Protein AF-A0A496B0P9-F1 (afdb_monomer_lite)

Sequence (82 aa):
METLKIREIASVKMLDIEMSEDEFDVCEKCLEYVLQSCSPDEIEQVSGATQEELEEIWRQMVATLRKHTDLREAPSISGIGV

Structure (mmCIF, N/CA/C/O backbone):
data_AF-A0A496B0P9-F1
#
_entry.id   AF-A0A496B0P9-F1
#
loop_
_atom_site.group_PDB
_atom_site.id
_atom_site.type_symbol
_atom_site.label_atom_id
_atom_site.label_alt_id
_atom_site.label_comp_id
_atom_site.label_asym_id
_atom_site.label_entity_id
_atom_site.label_seq_id
_atom_site.pdbx_PDB_ins_code
_atom_site.Cartn_x
_atom_site.Cartn_y
_atom_site.Cartn_z
_atom_site.occupancy
_atom_site.B_iso_or_equiv
_atom_site.auth_seq_id
_atom_site.auth_comp_id
_atom_site.auth_asym_id
_atom_site.auth_atom_id
_atom_site.pdbx_PDB_model_num
ATOM 1 N N . MET A 1 1 ? 10.190 0.678 48.272 1.00 38.38 1 MET A N 1
ATOM 2 C CA . MET A 1 1 ? 9.618 0.070 47.054 1.00 38.38 1 MET A CA 1
ATOM 3 C C . MET A 1 1 ? 10.157 0.853 45.880 1.00 38.38 1 MET A C 1
ATOM 5 O O . MET A 1 1 ? 9.888 2.043 45.803 1.00 38.38 1 MET A O 1
ATOM 9 N N . GLU A 1 2 ? 10.971 0.225 45.041 1.00 41.44 2 GLU A N 1
ATOM 10 C CA . GLU A 1 2 ? 11.464 0.846 43.812 1.00 41.44 2 GLU A CA 1
ATOM 11 C C . GLU A 1 2 ? 10.488 0.536 42.674 1.00 41.44 2 GLU A C 1
ATOM 13 O O . GLU A 1 2 ? 10.114 -0.614 42.454 1.00 41.44 2 GLU A O 1
ATOM 18 N N . THR A 1 3 ? 10.025 1.573 41.981 1.00 53.47 3 THR A N 1
ATOM 19 C CA . THR A 1 3 ? 9.152 1.460 40.808 1.00 53.47 3 THR A CA 1
ATOM 20 C C . THR A 1 3 ? 9.991 1.215 39.556 1.00 53.47 3 THR A C 1
ATOM 22 O O . THR A 1 3 ? 10.694 2.116 39.096 1.00 53.47 3 THR A O 1
ATOM 25 N N . LEU A 1 4 ? 9.889 0.014 38.986 1.00 54.50 4 LEU A N 1
ATOM 26 C CA . LEU A 1 4 ? 10.418 -0.319 37.662 1.00 54.50 4 LEU A CA 1
ATOM 27 C C . LEU A 1 4 ? 9.578 0.380 36.581 1.00 54.50 4 LEU A C 1
ATOM 29 O O . LEU A 1 4 ? 8.377 0.140 36.468 1.00 54.50 4 LEU A O 1
ATOM 33 N N . LYS A 1 5 ? 10.202 1.247 35.774 1.00 51.28 5 LYS A N 1
ATOM 34 C CA . LYS A 1 5 ? 9.585 1.800 34.559 1.00 51.28 5 LYS A CA 1
ATOM 35 C C . LYS A 1 5 ? 9.806 0.822 33.408 1.00 51.28 5 LYS A C 1
ATOM 37 O O . LYS A 1 5 ? 10.898 0.769 32.851 1.00 51.28 5 LYS A O 1
ATOM 42 N N . ILE A 1 6 ? 8.774 0.064 33.056 1.00 57.69 6 ILE A N 1
ATOM 43 C CA . ILE A 1 6 ? 8.766 -0.757 31.843 1.00 57.69 6 ILE A CA 1
ATOM 44 C C . ILE A 1 6 ? 8.338 0.148 30.685 1.00 57.69 6 ILE A C 1
ATOM 46 O O . ILE A 1 6 ? 7.271 0.756 30.729 1.00 57.69 6 ILE A O 1
ATOM 50 N N . ARG A 1 7 ? 9.199 0.278 29.673 1.00 50.50 7 ARG A N 1
ATOM 51 C CA . ARG A 1 7 ? 8.905 0.974 28.418 1.00 50.50 7 ARG A CA 1
ATOM 52 C C . ARG A 1 7 ? 8.936 -0.073 27.314 1.00 50.50 7 ARG A C 1
ATOM 54 O O . ARG A 1 7 ? 10.009 -0.534 26.942 1.00 50.50 7 ARG A O 1
ATOM 61 N N . GLU A 1 8 ? 7.764 -0.465 26.837 1.00 49.97 8 GLU A N 1
ATOM 62 C CA . GLU A 1 8 ? 7.631 -1.337 25.674 1.00 49.97 8 GLU A CA 1
ATOM 63 C C . GLU A 1 8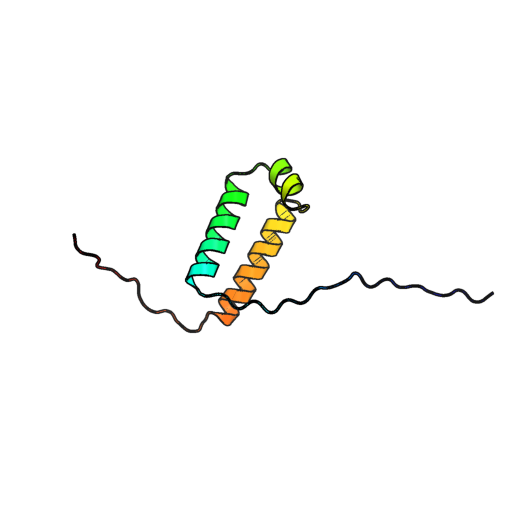 ? 7.875 -0.495 24.415 1.00 49.97 8 GLU A C 1
ATOM 65 O O . GLU A 1 8 ? 7.177 0.487 24.163 1.00 49.97 8 GLU A O 1
ATOM 70 N N . ILE A 1 9 ? 8.924 -0.823 23.663 1.00 62.41 9 ILE A N 1
ATOM 71 C CA . ILE A 1 9 ? 9.157 -0.267 22.329 1.00 62.41 9 ILE A CA 1
ATOM 72 C C . ILE A 1 9 ? 8.524 -1.269 21.367 1.00 62.41 9 ILE A C 1
ATOM 74 O O . ILE A 1 9 ? 8.980 -2.409 21.287 1.00 62.41 9 ILE A O 1
ATOM 78 N N . ALA A 1 10 ? 7.440 -0.862 20.702 1.00 57.91 10 ALA A N 1
ATOM 79 C CA . ALA A 1 10 ? 6.738 -1.679 19.719 1.00 57.91 10 ALA A CA 1
ATOM 80 C C . ALA A 1 10 ? 7.725 -2.231 18.673 1.00 57.91 10 ALA A C 1
ATOM 82 O O . ALA A 1 10 ? 8.618 -1.521 18.209 1.00 57.91 10 ALA A O 1
ATOM 83 N N . SER A 1 11 ? 7.588 -3.517 18.346 1.00 52.94 11 SER A N 1
ATOM 84 C CA . SER A 1 11 ? 8.458 -4.228 17.406 1.00 52.94 11 SER A CA 1
ATOM 85 C C . SER A 1 11 ? 8.426 -3.556 16.031 1.00 52.94 11 SER A C 1
ATOM 87 O O . SER A 1 11 ? 7.412 -3.589 15.342 1.00 52.94 11 SER A O 1
ATOM 89 N N . VAL A 1 12 ? 9.549 -2.964 15.625 1.00 54.75 12 VAL A N 1
ATOM 90 C CA . VAL A 1 12 ? 9.770 -2.505 14.250 1.00 54.75 12 VAL A CA 1
ATOM 91 C C . VAL A 1 12 ? 10.432 -3.645 13.486 1.00 54.75 12 VAL A C 1
ATOM 93 O O . VAL A 1 12 ? 11.491 -4.131 13.890 1.00 54.75 12 VAL A O 1
ATOM 96 N N . LYS A 1 13 ? 9.811 -4.089 12.391 1.00 55.41 13 LYS A N 1
ATOM 97 C CA . LYS A 1 13 ? 10.440 -5.003 11.434 1.00 55.41 13 LYS A CA 1
ATOM 98 C C . LYS A 1 13 ? 11.005 -4.175 10.287 1.00 55.41 13 LYS A C 1
ATOM 100 O O . LYS A 1 13 ? 10.248 -3.587 9.526 1.00 55.41 13 LYS A O 1
ATOM 105 N N . MET A 1 14 ? 12.329 -4.126 10.195 1.00 55.62 14 MET A N 1
ATOM 106 C CA . MET A 1 14 ? 13.030 -3.599 9.025 1.00 55.62 14 MET A CA 1
ATOM 107 C C . MET A 1 14 ? 13.109 -4.715 7.980 1.00 55.62 14 MET A C 1
ATOM 109 O O . MET A 1 14 ? 13.410 -5.857 8.334 1.00 55.62 14 MET A O 1
ATOM 113 N N . LEU A 1 15 ? 12.804 -4.397 6.725 1.00 58.47 15 LEU A N 1
ATOM 114 C CA . LEU A 1 15 ? 12.813 -5.335 5.605 1.00 58.47 15 LEU A CA 1
ATOM 115 C C . LEU A 1 15 ? 13.741 -4.786 4.522 1.00 58.47 15 LEU A C 1
ATOM 117 O O . LEU A 1 15 ? 13.613 -3.620 4.153 1.00 58.47 15 LEU A O 1
ATOM 121 N N . ASP A 1 16 ? 14.622 -5.640 4.008 1.00 67.81 16 ASP A N 1
ATOM 122 C CA . ASP A 1 16 ? 15.334 -5.406 2.755 1.00 67.81 16 ASP A CA 1
ATOM 123 C C . ASP A 1 16 ? 14.538 -6.099 1.643 1.00 67.81 16 ASP A C 1
ATOM 125 O O . ASP A 1 16 ? 14.331 -7.315 1.687 1.00 67.81 16 ASP A O 1
ATOM 129 N N . ILE A 1 17 ? 14.030 -5.319 0.690 1.00 69.06 17 ILE A N 1
ATOM 130 C CA . ILE A 1 17 ? 13.231 -5.810 -0.437 1.00 69.06 17 ILE A CA 1
ATOM 131 C C . ILE A 1 17 ? 14.016 -5.534 -1.718 1.00 69.06 17 ILE A C 1
ATOM 133 O O . ILE A 1 17 ? 14.319 -4.383 -2.025 1.00 69.06 17 ILE A O 1
ATOM 137 N N . GLU A 1 18 ? 14.323 -6.592 -2.466 1.00 80.25 18 GLU A N 1
ATOM 138 C CA . GLU A 1 18 ? 14.808 -6.498 -3.843 1.00 80.25 18 GLU A CA 1
ATOM 139 C C . GLU A 1 18 ? 13.622 -6.734 -4.778 1.00 80.25 18 GLU A C 1
ATOM 141 O O . GLU A 1 18 ? 12.951 -7.761 -4.688 1.00 80.25 18 GLU A O 1
ATOM 146 N N . MET A 1 19 ? 13.336 -5.763 -5.641 1.00 77.56 19 MET A N 1
ATOM 147 C CA . MET A 1 19 ? 12.204 -5.789 -6.563 1.00 77.56 19 MET A CA 1
ATOM 148 C C . MET A 1 19 ? 12.624 -5.134 -7.878 1.00 77.56 19 MET A C 1
ATOM 150 O O . MET A 1 19 ? 13.317 -4.114 -7.870 1.00 77.56 19 MET A O 1
ATOM 154 N N . SER A 1 20 ? 12.236 -5.730 -9.003 1.00 83.62 20 SER A N 1
ATOM 155 C CA . SER A 1 20 ? 12.388 -5.112 -10.322 1.00 83.62 20 SER A CA 1
ATOM 156 C C . SER A 1 20 ? 11.378 -3.979 -10.529 1.00 83.62 20 SER A C 1
ATOM 158 O O . SER A 1 20 ? 10.368 -3.890 -9.833 1.00 83.62 20 SER A O 1
ATOM 160 N N . GLU A 1 21 ? 11.637 -3.107 -11.503 1.00 79.88 21 GLU A N 1
ATOM 161 C CA . GLU A 1 21 ? 10.724 -2.010 -11.854 1.00 79.88 21 GLU A CA 1
ATOM 162 C C . GLU A 1 21 ? 9.335 -2.536 -12.254 1.00 79.88 21 GLU A C 1
ATOM 164 O O . GLU A 1 21 ? 8.327 -2.059 -11.743 1.00 79.88 21 GLU A O 1
ATOM 169 N N . ASP A 1 22 ? 9.284 -3.604 -13.055 1.00 84.94 22 ASP A N 1
ATOM 170 C CA . ASP A 1 22 ? 8.030 -4.235 -13.479 1.00 84.94 22 ASP A CA 1
ATOM 171 C C . ASP A 1 22 ? 7.224 -4.803 -12.297 1.00 84.94 22 ASP A C 1
ATOM 173 O O . ASP A 1 22 ? 6.000 -4.675 -12.245 1.00 84.94 22 ASP A O 1
ATOM 177 N N . GLU A 1 23 ? 7.893 -5.442 -11.332 1.00 83.81 23 GLU A N 1
ATOM 178 C CA . GLU A 1 23 ? 7.235 -5.961 -10.126 1.00 83.81 23 GLU A CA 1
ATOM 179 C C . GLU A 1 23 ? 6.679 -4.824 -9.265 1.00 83.81 23 GLU A C 1
ATOM 181 O O . GLU A 1 23 ? 5.580 -4.946 -8.716 1.00 83.81 23 GLU A O 1
ATOM 186 N N . PHE A 1 24 ? 7.399 -3.703 -9.194 1.00 82.56 24 PHE A N 1
ATOM 187 C CA . PHE A 1 24 ? 6.938 -2.525 -8.475 1.00 82.56 24 PHE A CA 1
ATOM 188 C C . PHE A 1 24 ? 5.716 -1.887 -9.139 1.00 82.56 24 PHE A C 1
ATOM 190 O O . PHE A 1 24 ? 4.726 -1.623 -8.456 1.00 82.56 24 PHE A O 1
ATOM 197 N N . ASP A 1 25 ? 5.738 -1.722 -10.460 1.00 84.00 25 ASP A N 1
ATOM 198 C CA . ASP A 1 25 ? 4.607 -1.218 -11.243 1.00 84.00 25 ASP A CA 1
ATOM 199 C C . ASP A 1 25 ? 3.346 -2.077 -11.056 1.00 84.00 25 ASP A C 1
ATOM 201 O O . ASP A 1 25 ? 2.219 -1.571 -11.019 1.00 84.00 25 ASP A O 1
ATOM 205 N N . VAL A 1 26 ? 3.512 -3.398 -10.936 1.00 87.25 26 VAL A N 1
ATOM 206 C CA . VAL A 1 26 ? 2.402 -4.309 -10.629 1.00 87.25 26 VAL A CA 1
ATOM 207 C C . VAL A 1 26 ? 1.887 -4.073 -9.210 1.00 87.25 26 VAL A C 1
ATOM 209 O O . VAL A 1 26 ? 0.673 -3.966 -9.025 1.00 87.25 26 VAL A O 1
ATOM 212 N N . CYS A 1 27 ? 2.772 -3.951 -8.218 1.00 85.38 27 CYS A N 1
ATOM 213 C CA . CYS A 1 27 ? 2.379 -3.630 -6.845 1.00 85.38 27 CYS A CA 1
ATOM 214 C C . CYS A 1 27 ? 1.633 -2.290 -6.754 1.00 85.38 27 CYS A C 1
ATOM 216 O O . CYS A 1 27 ? 0.611 -2.224 -6.070 1.00 85.38 27 CYS A O 1
ATOM 218 N N . GLU A 1 28 ? 2.094 -1.266 -7.478 1.00 84.88 28 GLU A N 1
ATOM 219 C CA . GLU A 1 28 ? 1.438 0.041 -7.596 1.00 84.88 28 GLU A CA 1
ATOM 220 C C . GLU A 1 28 ? 0.001 -0.104 -8.086 1.00 84.88 28 GLU A C 1
ATOM 222 O O . GLU A 1 28 ? -0.944 0.272 -7.390 1.00 84.88 28 GLU A O 1
ATOM 227 N N . LYS A 1 29 ? -0.182 -0.755 -9.235 1.00 87.69 29 LYS A N 1
ATOM 228 C CA . LYS A 1 29 ? -1.508 -0.944 -9.837 1.00 87.69 29 LYS A CA 1
ATOM 229 C C . LYS A 1 29 ? -2.433 -1.796 -8.978 1.00 87.69 29 LYS A C 1
ATOM 231 O O . LYS A 1 29 ? -3.635 -1.543 -8.932 1.00 87.69 29 LYS A O 1
ATOM 236 N N . CYS A 1 30 ? -1.898 -2.807 -8.295 1.00 89.44 30 CYS A N 1
ATOM 237 C CA . CYS A 1 30 ? -2.671 -3.609 -7.354 1.00 89.44 30 CYS A CA 1
ATOM 238 C C . CYS A 1 30 ? -3.197 -2.758 -6.198 1.00 89.44 30 CYS A C 1
ATOM 240 O O . CYS A 1 30 ? -4.368 -2.883 -5.837 1.00 89.44 30 CYS A O 1
ATOM 242 N N . LEU A 1 31 ? -2.358 -1.892 -5.630 1.00 87.38 31 LEU A N 1
ATOM 243 C CA . LEU A 1 31 ? -2.768 -1.062 -4.507 1.00 87.38 31 LEU A CA 1
ATOM 244 C C . LEU A 1 31 ? -3.750 0.034 -4.937 1.00 87.38 31 LEU A C 1
ATOM 246 O O . LEU A 1 31 ? -4.752 0.254 -4.259 1.00 87.38 31 LEU A O 1
ATOM 250 N N . GLU A 1 32 ? -3.520 0.6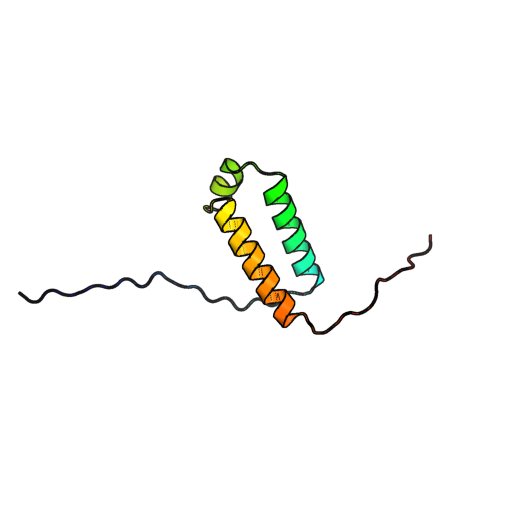54 -6.098 1.00 88.50 32 GLU A N 1
ATOM 251 C CA . GLU A 1 32 ? -4.470 1.589 -6.710 1.00 88.50 32 GLU A CA 1
ATOM 252 C C . GLU A 1 32 ? -5.835 0.936 -6.947 1.00 88.50 32 GLU A C 1
ATOM 254 O O . GLU A 1 32 ? -6.864 1.521 -6.610 1.00 88.50 32 GLU A O 1
ATOM 259 N N . TYR A 1 33 ? -5.858 -0.292 -7.475 1.00 90.75 33 TYR A N 1
ATOM 260 C C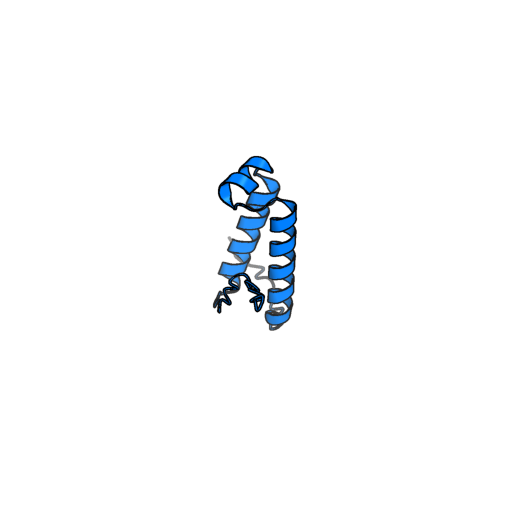A . TYR A 1 33 ? -7.099 -1.031 -7.689 1.00 90.75 33 TYR A CA 1
ATOM 261 C C . TYR A 1 33 ? -7.861 -1.248 -6.381 1.00 90.75 33 TYR A C 1
ATOM 263 O O . TYR A 1 33 ? -9.071 -1.025 -6.346 1.00 90.75 33 TYR A O 1
ATOM 271 N N . VAL A 1 34 ? -7.170 -1.653 -5.311 1.00 90.06 34 VAL A N 1
ATOM 272 C CA . VAL A 1 34 ? -7.785 -1.861 -3.992 1.00 90.06 34 VAL A CA 1
ATOM 273 C C . VAL A 1 34 ? -8.384 -0.557 -3.467 1.00 90.06 34 VAL A C 1
ATOM 275 O O . VAL A 1 34 ? -9.554 -0.543 -3.099 1.00 90.06 34 VAL A O 1
ATOM 278 N N . LEU A 1 35 ? -7.631 0.545 -3.503 1.00 87.56 35 LEU A N 1
ATOM 279 C CA . LEU A 1 35 ? -8.099 1.852 -3.025 1.00 87.56 35 LEU A CA 1
ATOM 280 C C . LEU A 1 35 ? -9.294 2.399 -3.824 1.00 87.56 35 LEU A C 1
ATOM 282 O O . LEU A 1 35 ? -10.113 3.134 -3.281 1.00 87.56 35 LEU A O 1
ATOM 286 N N . GLN A 1 36 ? -9.404 2.057 -5.110 1.00 90.25 36 GLN A N 1
ATOM 287 C CA . GLN A 1 36 ? -10.497 2.519 -5.971 1.00 90.25 36 GLN A CA 1
ATOM 288 C C . GLN A 1 36 ? -11.724 1.603 -5.959 1.00 90.25 36 GLN A C 1
ATOM 290 O O . GLN A 1 36 ? -12.835 2.070 -6.212 1.00 90.25 36 GLN A O 1
ATOM 295 N N . SER A 1 37 ? -11.524 0.303 -5.735 1.00 93.00 37 SER A N 1
ATOM 296 C CA . SER A 1 37 ? -12.555 -0.714 -5.976 1.00 93.00 37 SER A CA 1
ATOM 297 C C . SER A 1 37 ? -13.125 -1.323 -4.702 1.00 93.00 37 SER A C 1
ATOM 299 O O . SER A 1 37 ? -14.240 -1.841 -4.739 1.00 93.00 37 SER A O 1
ATOM 301 N N . CYS A 1 38 ? -12.381 -1.291 -3.597 1.00 93.00 38 CYS A N 1
ATOM 302 C CA . CYS A 1 38 ? -12.830 -1.824 -2.318 1.00 93.00 38 CYS A CA 1
ATOM 303 C C . CYS A 1 38 ? -13.455 -0.718 -1.467 1.00 93.00 38 CYS A C 1
ATOM 305 O O . CYS A 1 38 ? -13.016 0.431 -1.472 1.00 93.00 38 CYS A O 1
ATOM 307 N N . SER A 1 39 ? -14.488 -1.078 -0.714 1.00 94.88 39 SER A N 1
ATOM 308 C CA . SER A 1 39 ? -15.037 -0.200 0.314 1.00 94.88 39 SER A CA 1
AT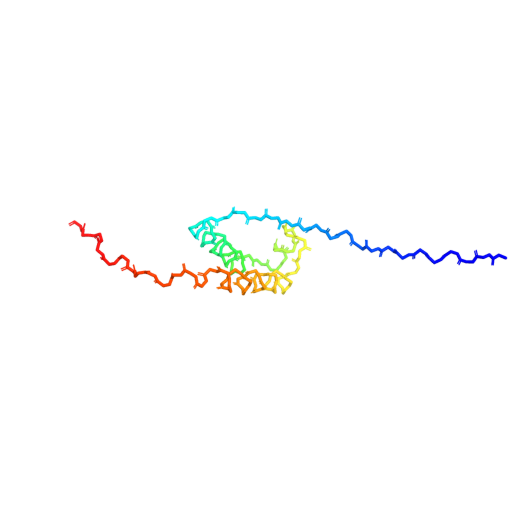OM 309 C C . SER A 1 39 ? -14.063 -0.055 1.497 1.00 94.88 39 SER A C 1
ATOM 311 O O . SER A 1 39 ? -13.250 -0.954 1.730 1.00 94.88 39 SER A O 1
ATOM 313 N N . PRO A 1 40 ? -14.154 1.035 2.284 1.00 93.44 40 PRO A N 1
ATOM 314 C CA . PRO A 1 40 ? -13.313 1.220 3.468 1.00 93.44 40 PRO A CA 1
ATOM 315 C C . PRO A 1 40 ? -13.370 0.032 4.441 1.00 93.44 40 PRO A C 1
ATOM 317 O O . PRO A 1 40 ? -12.333 -0.409 4.928 1.00 93.44 40 PRO A O 1
ATOM 320 N N . ASP A 1 41 ? -14.564 -0.530 4.649 1.00 95.06 41 ASP A N 1
ATOM 321 C CA . ASP A 1 41 ? -14.781 -1.681 5.531 1.00 95.06 41 ASP A CA 1
ATOM 322 C C . ASP A 1 41 ? -14.050 -2.938 5.021 1.00 95.06 41 ASP A C 1
ATOM 324 O O . ASP A 1 41 ? -13.462 -3.682 5.805 1.00 95.06 41 ASP A O 1
ATOM 328 N N . GLU A 1 42 ? -14.046 -3.178 3.704 1.00 94.69 42 GLU A N 1
ATOM 329 C CA . GLU A 1 42 ? -13.317 -4.302 3.100 1.00 94.69 42 GLU A CA 1
ATOM 330 C C . GLU A 1 42 ? -11.799 -4.116 3.209 1.00 94.69 42 GLU A C 1
ATOM 332 O O . GLU A 1 42 ? -11.077 -5.075 3.492 1.00 94.69 42 GLU A O 1
ATOM 337 N N . ILE A 1 43 ? -11.313 -2.886 3.012 1.00 92.81 43 ILE A N 1
ATOM 338 C CA . ILE A 1 43 ? -9.894 -2.544 3.164 1.00 92.81 43 ILE A CA 1
ATOM 339 C C . ILE A 1 43 ? -9.447 -2.807 4.603 1.00 92.81 43 ILE A C 1
ATOM 341 O O . ILE A 1 43 ? -8.439 -3.490 4.814 1.00 92.81 43 ILE A O 1
ATOM 345 N N . GLU A 1 44 ? -10.209 -2.333 5.587 1.00 93.25 44 GLU A N 1
ATOM 346 C CA . GLU A 1 44 ? -9.904 -2.524 7.005 1.00 93.25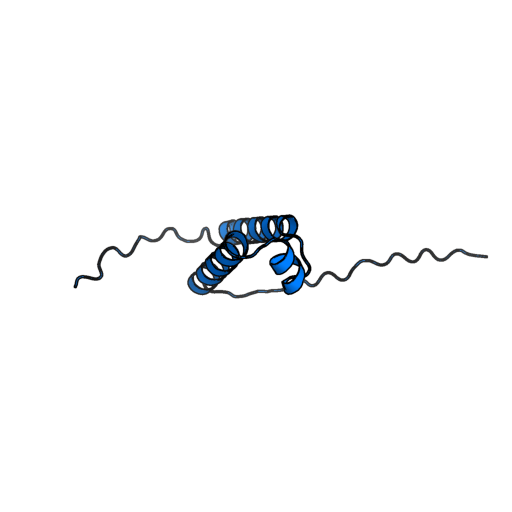 44 GLU A CA 1
ATOM 347 C C . GLU A 1 44 ? -9.977 -4.003 7.401 1.00 93.25 44 GLU A C 1
ATOM 349 O O . GLU A 1 44 ? -9.090 -4.506 8.090 1.00 93.25 44 GLU A O 1
ATOM 354 N N . GLN A 1 45 ? -10.963 -4.746 6.891 1.00 94.06 45 GLN A N 1
ATOM 355 C CA . GLN A 1 45 ? -11.096 -6.175 7.166 1.00 94.06 45 GLN A CA 1
ATOM 356 C C . GLN A 1 45 ? -9.913 -7.000 6.630 1.00 94.06 45 GLN A C 1
ATOM 358 O O . GLN A 1 45 ? -9.490 -7.957 7.284 1.00 94.06 45 GLN A O 1
ATOM 363 N N . VAL A 1 46 ? -9.402 -6.676 5.438 1.00 90.25 46 VAL A N 1
ATOM 364 C CA . VAL A 1 46 ? -8.333 -7.451 4.785 1.00 90.25 46 VAL A CA 1
ATOM 365 C C . VAL A 1 46 ? -6.947 -7.028 5.263 1.00 90.25 46 VAL A C 1
ATOM 367 O O . VAL A 1 46 ? -6.094 -7.881 5.507 1.00 90.25 46 VAL A O 1
ATOM 370 N N . SER A 1 47 ? -6.705 -5.722 5.375 1.00 86.94 47 SER A N 1
ATOM 371 C CA . SER A 1 47 ? -5.380 -5.177 5.683 1.00 86.94 47 SER A CA 1
ATOM 372 C C . SER A 1 47 ? -5.159 -4.917 7.175 1.00 86.94 47 SER A C 1
ATOM 374 O O . SER A 1 47 ? -4.013 -4.868 7.620 1.00 86.94 47 SER A O 1
ATOM 376 N N . GLY A 1 48 ? -6.237 -4.756 7.951 1.00 90.31 48 GLY A N 1
ATOM 377 C CA . GLY A 1 48 ? -6.183 -4.276 9.333 1.00 90.31 48 GLY A CA 1
ATOM 378 C C . GLY A 1 48 ? -5.846 -2.786 9.462 1.00 90.31 48 GLY A C 1
ATOM 379 O O . GLY A 1 48 ? -5.635 -2.325 10.581 1.00 90.31 48 GLY A O 1
ATOM 380 N N . ALA A 1 49 ? -5.762 -2.059 8.345 1.00 89.25 49 ALA A N 1
ATOM 381 C CA . ALA A 1 49 ? -5.496 -0.628 8.284 1.00 89.25 49 ALA A CA 1
ATOM 382 C C . ALA A 1 49 ? -6.706 0.111 7.709 1.00 89.25 49 ALA A C 1
ATOM 384 O O . ALA A 1 49 ? -7.398 -0.388 6.818 1.00 89.25 49 ALA A O 1
ATOM 385 N N . THR A 1 50 ? -6.935 1.327 8.190 1.00 93.12 50 THR A N 1
ATOM 386 C CA . THR A 1 50 ? -7.912 2.227 7.576 1.00 93.12 50 THR A CA 1
ATOM 387 C C . THR A 1 50 ? -7.467 2.611 6.165 1.00 93.12 50 THR A C 1
ATOM 389 O O . THR A 1 50 ? -6.279 2.571 5.828 1.00 93.12 50 THR A O 1
ATOM 392 N N . GLN A 1 51 ? -8.415 3.037 5.329 1.00 90.50 51 GLN A N 1
ATOM 393 C CA . GLN A 1 51 ? -8.091 3.520 3.987 1.00 90.50 51 GLN A CA 1
ATOM 394 C C . GLN A 1 51 ? -7.071 4.674 4.021 1.00 90.50 51 GLN A C 1
ATOM 396 O O . GLN A 1 51 ? -6.132 4.677 3.232 1.00 90.50 51 GLN A O 1
ATOM 401 N N . GLU A 1 52 ? -7.209 5.614 4.961 1.00 91.81 52 GLU A N 1
ATOM 402 C CA . GLU A 1 52 ? -6.284 6.747 5.106 1.00 91.81 52 GLU A CA 1
ATOM 403 C C . GLU A 1 52 ? -4.860 6.292 5.463 1.00 91.81 52 GLU A C 1
ATOM 405 O O . GLU A 1 52 ? -3.884 6.788 4.897 1.00 91.81 52 GLU A O 1
ATOM 410 N N . GLU A 1 53 ? -4.723 5.321 6.371 1.00 90.06 53 GLU A N 1
ATOM 411 C CA . GLU A 1 53 ? -3.423 4.742 6.722 1.00 90.06 53 GLU A CA 1
ATOM 412 C C . GLU A 1 53 ? -2.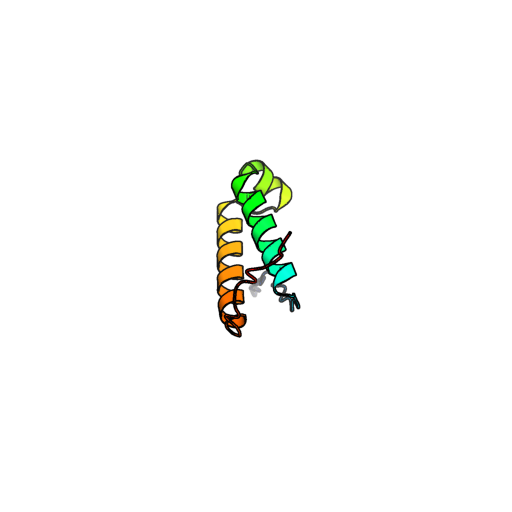795 4.019 5.529 1.00 90.06 53 GLU A C 1
ATOM 414 O O . GLU A 1 53 ? -1.598 4.172 5.277 1.00 90.06 53 GLU A O 1
ATOM 419 N N . LEU A 1 54 ? -3.595 3.267 4.768 1.00 89.56 54 LEU A N 1
ATOM 420 C CA . LEU A 1 54 ? -3.127 2.564 3.578 1.00 89.56 54 LEU A CA 1
ATOM 421 C C . LEU A 1 54 ? -2.660 3.541 2.487 1.00 89.56 54 LEU A C 1
ATOM 423 O O . LEU A 1 54 ? -1.604 3.330 1.891 1.00 89.56 54 LEU A O 1
ATOM 427 N N . GLU A 1 55 ? -3.399 4.628 2.258 1.00 90.19 55 GLU A N 1
ATOM 428 C CA . GLU A 1 55 ? -3.019 5.693 1.322 1.00 90.19 55 GLU A CA 1
ATOM 429 C C . GLU A 1 55 ? -1.717 6.395 1.731 1.00 90.19 55 GLU A C 1
ATOM 431 O O . GLU A 1 55 ? -0.884 6.719 0.877 1.00 90.19 55 GLU A O 1
ATOM 436 N N . GLU A 1 56 ? -1.513 6.629 3.028 1.00 89.56 56 GLU A N 1
ATOM 437 C CA . GLU A 1 56 ? -0.286 7.248 3.528 1.00 89.56 56 GLU A CA 1
ATOM 438 C C . GLU A 1 56 ? 0.914 6.296 3.417 1.00 89.56 56 GLU A C 1
ATOM 440 O O . GLU A 1 56 ? 1.975 6.704 2.938 1.00 89.56 56 GLU A O 1
ATOM 445 N N . ILE A 1 57 ? 0.746 5.015 3.769 1.00 85.56 57 ILE A N 1
ATOM 446 C CA . ILE A 1 57 ? 1.775 3.978 3.581 1.00 85.56 57 ILE A CA 1
ATOM 447 C C . ILE A 1 57 ? 2.166 3.890 2.104 1.00 85.56 57 ILE A C 1
ATOM 449 O O . ILE A 1 57 ? 3.353 3.899 1.766 1.00 85.56 57 ILE A O 1
ATOM 453 N N . TRP A 1 58 ? 1.172 3.862 1.217 1.00 84.69 58 TRP A N 1
ATOM 454 C CA . TRP A 1 58 ? 1.369 3.835 -0.225 1.00 84.69 58 TRP A CA 1
ATOM 455 C C . TRP A 1 58 ? 2.190 5.030 -0.713 1.00 84.69 58 TRP A C 1
ATOM 457 O O . TRP A 1 58 ? 3.224 4.870 -1.365 1.00 84.69 58 TRP A O 1
ATOM 467 N N . ARG A 1 59 ? 1.785 6.242 -0.324 1.00 86.31 59 ARG A N 1
ATOM 468 C CA . ARG A 1 59 ? 2.473 7.483 -0.692 1.00 86.31 59 ARG A CA 1
ATOM 469 C C . ARG A 1 59 ? 3.927 7.491 -0.225 1.00 86.31 59 ARG A C 1
ATOM 471 O O . ARG A 1 59 ? 4.810 7.898 -0.983 1.00 86.31 59 ARG A O 1
ATOM 478 N N . GLN A 1 60 ? 4.186 7.047 1.003 1.00 84.00 60 GLN A N 1
ATOM 479 C CA . GLN A 1 60 ? 5.537 6.964 1.557 1.00 84.00 60 GLN A CA 1
ATOM 480 C C . GLN A 1 60 ? 6.397 5.935 0.820 1.00 84.00 60 GLN A C 1
ATOM 482 O O . GLN A 1 60 ? 7.570 6.209 0.547 1.00 84.00 60 GLN A O 1
ATOM 487 N N . MET A 1 61 ? 5.823 4.788 0.453 1.00 79.31 61 MET A N 1
ATOM 488 C CA . MET A 1 61 ? 6.517 3.747 -0.299 1.00 79.31 61 MET A CA 1
ATOM 489 C C . MET A 1 61 ? 6.904 4.240 -1.698 1.00 79.31 61 MET A C 1
ATOM 491 O O . MET A 1 61 ? 8.082 4.189 -2.052 1.00 79.31 61 MET A O 1
ATOM 495 N N . VAL A 1 62 ? 5.965 4.834 -2.443 1.00 79.88 62 VAL A N 1
ATOM 496 C CA . VAL A 1 62 ? 6.227 5.427 -3.769 1.00 79.88 62 VAL A CA 1
ATOM 497 C C . VAL A 1 62 ? 7.280 6.525 -3.691 1.00 79.88 62 VAL A C 1
ATOM 499 O O . VAL A 1 62 ? 8.215 6.553 -4.489 1.00 79.88 62 VAL A O 1
ATOM 502 N N . ALA A 1 63 ? 7.159 7.437 -2.723 1.00 81.31 63 ALA A N 1
ATOM 503 C CA . ALA A 1 63 ? 8.101 8.540 -2.567 1.00 81.31 63 ALA A CA 1
ATOM 504 C C . ALA A 1 63 ? 9.511 8.060 -2.199 1.00 81.31 63 ALA A C 1
ATOM 506 O O . ALA A 1 63 ? 10.494 8.670 -2.618 1.00 81.31 63 ALA A O 1
ATOM 507 N N . THR A 1 64 ? 9.620 6.995 -1.405 1.00 74.75 64 THR A N 1
ATOM 508 C CA . THR A 1 64 ? 10.909 6.395 -1.039 1.00 74.75 64 THR A CA 1
ATOM 509 C C . THR A 1 64 ? 11.529 5.713 -2.246 1.00 74.75 64 THR A C 1
ATOM 511 O O . THR A 1 64 ? 12.688 5.966 -2.556 1.00 74.75 64 THR A O 1
ATOM 514 N N . LEU A 1 65 ? 10.748 4.921 -2.977 1.00 70.00 65 LEU A N 1
ATOM 515 C CA . LEU A 1 65 ? 11.246 4.181 -4.126 1.00 70.00 65 LEU A CA 1
ATOM 516 C C . LEU A 1 65 ? 11.637 5.117 -5.263 1.00 70.00 65 LEU A C 1
ATOM 518 O O . LEU A 1 65 ? 12.785 5.063 -5.669 1.00 70.00 65 LEU A O 1
ATOM 522 N N . ARG A 1 66 ? 10.803 6.088 -5.664 1.00 69.38 66 ARG A N 1
ATOM 523 C CA . ARG A 1 66 ? 11.165 7.064 -6.717 1.00 69.38 66 ARG A CA 1
ATOM 524 C C . ARG A 1 66 ? 12.467 7.823 -6.433 1.00 69.38 66 ARG A C 1
ATOM 526 O O . ARG A 1 66 ? 13.232 8.068 -7.356 1.00 69.38 66 ARG A O 1
ATOM 533 N N . LYS A 1 67 ? 12.777 8.130 -5.165 1.00 70.12 67 LYS A N 1
ATOM 534 C CA . LYS A 1 67 ? 14.076 8.729 -4.782 1.00 70.12 67 LYS A CA 1
ATOM 535 C C . LYS A 1 67 ? 15.272 7.806 -5.036 1.00 70.12 67 LYS A C 1
ATOM 537 O O . LYS A 1 67 ? 16.390 8.293 -5.182 1.00 70.12 67 LYS A O 1
ATOM 542 N N . HIS A 1 68 ? 15.059 6.494 -5.031 1.00 65.12 68 HIS A N 1
ATOM 543 C CA . HIS A 1 68 ? 16.075 5.470 -5.263 1.00 65.12 68 HIS A CA 1
ATOM 544 C C . HIS A 1 68 ? 16.059 4.920 -6.703 1.00 65.12 68 HIS A C 1
ATOM 546 O O . HIS A 1 68 ? 17.092 4.433 -7.158 1.00 65.12 68 HIS A O 1
ATOM 552 N N . THR A 1 69 ? 14.944 5.055 -7.433 1.00 59.59 69 THR A N 1
ATOM 553 C CA . THR A 1 69 ? 14.780 4.661 -8.846 1.00 59.59 69 THR A CA 1
ATOM 554 C C . THR A 1 69 ? 15.099 5.779 -9.848 1.00 59.59 69 THR A C 1
ATOM 556 O O . THR A 1 69 ? 15.040 5.534 -11.047 1.00 59.59 69 THR A O 1
ATOM 559 N N . ASP A 1 70 ? 15.539 6.969 -9.409 1.00 52.97 70 ASP A N 1
ATOM 560 C CA . ASP A 1 70 ? 16.040 8.081 -10.258 1.00 52.97 70 ASP A CA 1
ATOM 561 C C . ASP A 1 70 ? 17.336 7.743 -11.059 1.00 52.97 70 ASP A C 1
ATOM 563 O O . ASP A 1 70 ? 18.096 8.608 -11.497 1.00 52.97 70 ASP A O 1
ATOM 567 N N . LEU A 1 71 ? 17.596 6.455 -11.294 1.00 49.38 71 LEU A N 1
ATOM 568 C CA . LEU A 1 71 ? 18.529 5.918 -12.275 1.00 49.38 71 LEU A CA 1
ATOM 569 C C . LEU A 1 71 ? 17.758 5.288 -13.445 1.00 49.38 71 LEU A C 1
ATOM 571 O O . LEU A 1 71 ? 17.921 4.098 -13.701 1.00 49.38 71 LEU A O 1
ATOM 575 N N . ARG A 1 72 ? 16.984 6.106 -14.174 1.00 44.47 72 ARG A N 1
ATOM 576 C CA . ARG A 1 72 ? 16.813 6.119 -15.649 1.00 44.47 72 ARG A CA 1
ATOM 577 C C . ARG A 1 72 ? 15.389 6.514 -16.042 1.00 44.47 72 ARG A C 1
ATOM 579 O O . ARG A 1 72 ? 14.507 5.677 -16.154 1.00 44.47 72 ARG A O 1
ATOM 586 N N . GLU A 1 73 ? 15.236 7.759 -16.484 1.00 52.25 73 GLU A N 1
ATOM 587 C CA . GLU A 1 73 ? 14.458 7.954 -17.704 1.00 52.25 73 GLU A CA 1
ATOM 588 C C . GLU A 1 73 ? 15.159 7.168 -18.830 1.00 52.25 73 GLU A C 1
ATOM 590 O O . GLU A 1 73 ? 16.298 7.465 -19.202 1.00 52.25 73 GLU A O 1
ATOM 595 N N . ALA A 1 74 ? 14.502 6.142 -19.364 1.00 42.62 74 ALA A N 1
ATOM 596 C CA . ALA A 1 74 ? 14.821 5.566 -20.665 1.00 42.62 74 ALA A CA 1
ATOM 597 C C . ALA A 1 74 ? 13.508 5.285 -21.418 1.00 42.62 74 ALA A C 1
ATOM 599 O O . ALA A 1 74 ? 12.495 4.968 -20.801 1.00 42.62 74 ALA A O 1
ATOM 600 N N . PRO A 1 75 ? 13.483 5.504 -22.741 1.00 40.44 75 PRO A N 1
ATOM 601 C CA . PRO A 1 75 ? 12.297 5.977 -23.437 1.00 40.44 75 PRO A CA 1
ATOM 602 C C . PRO A 1 75 ? 11.240 4.896 -23.654 1.00 40.44 75 PRO A C 1
ATOM 604 O O . PRO A 1 75 ? 11.544 3.738 -23.935 1.00 40.44 75 PRO A O 1
ATOM 607 N N . SER A 1 76 ? 9.989 5.359 -23.640 1.00 44.38 76 SER A N 1
ATOM 608 C CA . SER A 1 76 ? 8.799 4.695 -24.165 1.00 44.38 76 SER A CA 1
ATOM 609 C C . SER A 1 76 ? 9.102 3.868 -25.416 1.00 44.38 76 SER A C 1
ATOM 611 O O . SER A 1 76 ? 9.465 4.422 -26.462 1.00 44.38 76 SER A O 1
ATOM 613 N N . ILE A 1 77 ? 8.882 2.555 -25.332 1.00 48.59 77 ILE A N 1
ATOM 614 C CA . ILE A 1 77 ? 8.868 1.675 -26.498 1.00 48.59 77 ILE A CA 1
ATOM 615 C C . ILE A 1 77 ? 7.583 1.977 -27.276 1.00 48.59 77 ILE A C 1
ATOM 617 O O . ILE A 1 77 ? 6.545 1.340 -27.120 1.00 48.59 77 ILE A O 1
ATOM 621 N N . SER A 1 78 ? 7.654 3.006 -28.114 1.00 47.28 78 SER A N 1
ATOM 622 C CA . SER A 1 78 ? 6.788 3.118 -29.277 1.00 47.28 78 SER A CA 1
ATOM 623 C C . SER A 1 78 ? 7.278 2.108 -30.314 1.00 47.28 78 SER A C 1
ATOM 625 O O . SER A 1 78 ? 8.422 2.168 -30.757 1.00 47.28 78 SER A O 1
ATOM 627 N N . GLY A 1 79 ? 6.414 1.163 -30.684 1.00 44.84 79 GLY A N 1
ATOM 628 C CA . GLY A 1 79 ? 6.647 0.277 -31.824 1.00 44.84 79 GLY A CA 1
ATOM 629 C C . GLY A 1 79 ? 6.661 -1.212 -31.497 1.00 44.84 79 GLY A C 1
ATOM 630 O O . GLY A 1 79 ? 7.682 -1.869 -31.663 1.00 44.84 79 GLY A O 1
ATOM 631 N N . ILE A 1 80 ? 5.501 -1.771 -31.153 1.00 39.34 80 ILE A N 1
ATOM 632 C CA . ILE A 1 80 ? 5.169 -3.120 -31.623 1.00 39.34 80 ILE A CA 1
ATOM 633 C C . ILE A 1 80 ? 4.208 -2.908 -32.790 1.00 39.34 80 ILE A C 1
ATOM 635 O O . ILE A 1 80 ? 3.030 -2.608 -32.603 1.00 39.34 80 ILE A O 1
ATOM 639 N N . GLY A 1 81 ? 4.774 -2.929 -33.997 1.00 39.88 81 GLY A N 1
ATOM 640 C CA . GLY A 1 81 ? 4.007 -2.984 -35.233 1.00 39.88 81 GLY A CA 1
ATOM 641 C C . GLY A 1 81 ? 3.225 -4.294 -35.295 1.00 39.88 81 GLY A C 1
ATOM 642 O O . GLY A 1 81 ? 3.744 -5.342 -34.912 1.00 39.88 81 GLY A O 1
ATOM 643 N N . VAL A 1 82 ? 1.974 -4.173 -35.737 1.00 41.19 82 VAL A N 1
ATOM 644 C CA . VAL A 1 82 ? 1.094 -5.268 -36.169 1.00 41.19 82 VAL A CA 1
ATOM 645 C C . VAL A 1 82 ? 1.723 -6.015 -37.341 1.00 41.19 82 VAL A C 1
ATOM 647 O O . VAL A 1 82 ? 2.283 -5.325 -38.225 1.00 41.19 82 VAL A O 1
#

Secondary structure (DSSP, 8-state):
--------------------HHHHHHHHHHHHHHHHHS-HHHHHHHHSS-HHHHHHHHHHHHHHHHHHH-S-----------

Foldseek 3Di:
DDDDDDDDDPDDDDDDDDDDPVRVVVVLVVLVCCLVPPDQVRCCVPVVDGSVRSVVVSVVVVVVVCVVVVPDDDDDPDDPDD

Radius of gyration: 19.62 Å; chains: 1; bounding box: 34×16×83 Å

pLDDT: mean 72.81, std 18.59, range [38.38, 95.06]